Protein AF-D1YHL4-F1 (afdb_monomer_lite)

Sequence (116 aa):
MYPRKLGKKDALRHYKNWRKSNKENTYELMLNKLNTYLKYLRIKHIPLEYTLHGSTWFNGRYDDELDMAPAKPRFNQQVKPVRRATNWDKVQQQQSQTTPQMTQEERNAIFREYGR

Organism: NCBI:txid679196

pLDDT: mean 82.44, std 12.78, range [34.41, 95.75]

Radius of gyration: 35.91 Å; chains: 1; bounding box: 63×40×94 Å

Foldseek 3Di:
DDDPPPCVVLLVVLLVVQVVPDVPSDPVVLVVLVVVVVLLCVQAVPDPVPDDDSNRCSNPVSPDDGDNHHHDPPPPPPPPPPPDPPPVVVVVVVVVVPDDPQDPVNVVVCCVVPVD

Structure (mmCIF, N/CA/C/O backbone):
data_AF-D1YHL4-F1
#
_entry.id   AF-D1YHL4-F1
#
loop_
_atom_site.group_PDB
_atom_site.id
_atom_site.type_symbol
_atom_site.label_atom_id
_atom_site.label_alt_id
_atom_site.label_comp_id
_atom_site.label_asym_id
_atom_site.label_entity_id
_atom_site.label_seq_id
_atom_site.pdbx_PDB_ins_code
_atom_site.Cartn_x
_atom_site.Cartn_y
_atom_site.Cartn_z
_atom_site.occupancy
_atom_site.B_iso_or_equiv
_atom_site.auth_seq_id
_atom_site.auth_comp_id
_atom_site.auth_asym_id
_atom_site.auth_atom_id
_atom_site.pdbx_PDB_model_num
ATOM 1 N N . MET A 1 1 ? 4.749 -19.790 10.685 1.00 44.19 1 MET A N 1
ATOM 2 C CA . MET A 1 1 ? 5.558 -18.551 10.636 1.00 44.19 1 MET A CA 1
ATOM 3 C C . MET A 1 1 ? 5.719 -18.124 9.182 1.00 44.19 1 MET A C 1
ATOM 5 O O . MET A 1 1 ? 6.353 -18.838 8.419 1.00 44.19 1 MET A O 1
ATOM 9 N N . TYR A 1 2 ? 5.075 -17.028 8.777 1.00 34.41 2 TYR A N 1
ATOM 10 C CA . TYR A 1 2 ? 5.110 -16.499 7.406 1.00 34.41 2 TYR A CA 1
ATOM 11 C C . TYR A 1 2 ? 6.236 -15.471 7.243 1.00 34.41 2 TYR A C 1
ATOM 13 O O . TYR A 1 2 ? 6.508 -14.707 8.164 1.00 34.41 2 TYR A O 1
ATOM 21 N N . PRO A 1 3 ? 6.845 -15.414 6.050 1.00 51.12 3 PRO A N 1
ATOM 22 C CA . PRO A 1 3 ? 6.432 -14.360 5.116 1.00 51.12 3 PRO A CA 1
ATOM 23 C C . PRO A 1 3 ? 5.730 -14.937 3.877 1.00 51.12 3 PRO A C 1
ATOM 25 O O . PRO A 1 3 ? 6.260 -15.840 3.226 1.00 51.12 3 PRO A O 1
ATOM 28 N N . ARG A 1 4 ? 4.545 -14.419 3.508 1.00 60.03 4 ARG A N 1
ATOM 29 C CA . ARG A 1 4 ? 3.867 -14.778 2.246 1.00 60.03 4 ARG A CA 1
ATOM 30 C C . ARG A 1 4 ? 4.685 -14.196 1.094 1.00 60.03 4 ARG A C 1
ATOM 32 O O . ARG A 1 4 ? 4.506 -13.039 0.736 1.00 60.03 4 ARG A O 1
ATOM 39 N N . LYS A 1 5 ? 5.580 -14.984 0.491 1.00 65.44 5 LYS A N 1
ATOM 40 C CA . LYS A 1 5 ? 6.355 -14.601 -0.712 1.00 65.44 5 LYS A CA 1
ATOM 41 C C . LYS A 1 5 ? 5.480 -14.524 -1.981 1.00 65.44 5 LYS A C 1
ATOM 43 O O . LYS A 1 5 ? 5.964 -14.794 -3.081 1.00 65.44 5 LYS A O 1
ATOM 48 N N . LEU A 1 6 ? 4.192 -14.211 -1.838 1.00 73.12 6 LEU A N 1
ATOM 49 C CA . LEU A 1 6 ? 3.248 -14.162 -2.946 1.00 73.12 6 LEU A CA 1
ATOM 50 C C . LEU A 1 6 ? 3.633 -13.032 -3.906 1.00 73.12 6 LEU A C 1
ATOM 52 O O . LEU A 1 6 ? 3.925 -11.913 -3.489 1.00 73.12 6 LEU A O 1
ATOM 56 N N . GLY A 1 7 ? 3.657 -13.343 -5.201 1.00 80.44 7 GLY A N 1
ATOM 57 C CA . GLY A 1 7 ? 3.786 -12.342 -6.257 1.00 80.44 7 GLY A CA 1
ATOM 58 C C . GLY A 1 7 ? 5.164 -11.690 -6.413 1.00 80.44 7 GLY A C 1
ATOM 59 O O . GLY A 1 7 ? 5.283 -10.760 -7.199 1.00 80.44 7 GLY A O 1
ATOM 60 N N . LYS A 1 8 ? 6.234 -12.148 -5.736 1.00 86.69 8 LYS A N 1
ATOM 61 C CA . LYS A 1 8 ? 7.583 -11.549 -5.896 1.00 86.69 8 LYS A CA 1
ATOM 62 C C . LYS A 1 8 ? 8.100 -11.635 -7.340 1.00 86.69 8 LYS A C 1
ATOM 64 O O . LYS A 1 8 ? 8.686 -10.678 -7.844 1.00 86.69 8 LYS A O 1
ATOM 69 N N . LYS A 1 9 ? 7.902 -12.785 -7.999 1.00 91.56 9 LYS A N 1
ATOM 70 C CA . LYS A 1 9 ? 8.312 -12.990 -9.401 1.00 91.56 9 LYS A CA 1
ATOM 71 C C . LYS A 1 9 ? 7.527 -12.071 -10.340 1.00 91.56 9 LYS A C 1
ATOM 73 O O . LYS A 1 9 ? 8.126 -11.426 -11.195 1.00 91.56 9 LYS A O 1
ATOM 78 N N . ASP A 1 10 ? 6.216 -11.970 -10.131 1.00 92.50 10 ASP A N 1
ATOM 79 C CA . ASP A 1 10 ? 5.341 -11.109 -10.929 1.00 92.50 10 ASP A CA 1
ATOM 80 C C . ASP A 1 10 ? 5.654 -9.629 -10.709 1.00 92.50 10 ASP A C 1
ATOM 82 O O . ASP A 1 10 ? 5.825 -8.902 -11.680 1.00 92.50 10 ASP A O 1
ATOM 86 N N . ALA A 1 11 ? 5.842 -9.194 -9.461 1.00 92.69 11 ALA A N 1
ATOM 87 C CA . ALA A 1 11 ? 6.256 -7.834 -9.115 1.00 92.69 11 ALA A CA 1
ATOM 88 C C . ALA A 1 11 ? 7.523 -7.412 -9.872 1.00 92.69 11 ALA A C 1
ATOM 90 O O . ALA A 1 11 ? 7.560 -6.354 -10.498 1.00 92.69 11 ALA A O 1
ATOM 91 N N . LEU A 1 12 ? 8.545 -8.277 -9.879 1.00 93.94 12 LEU A N 1
ATOM 92 C CA . LEU A 1 12 ? 9.778 -8.016 -10.615 1.00 93.94 12 LEU A CA 1
ATOM 93 C C . LEU A 1 12 ? 9.539 -7.946 -12.130 1.00 93.94 12 LEU A C 1
ATOM 95 O O . LEU A 1 12 ? 10.133 -7.099 -12.798 1.00 93.94 12 LEU A O 1
ATOM 99 N N . ARG A 1 13 ? 8.685 -8.818 -12.682 1.00 95.38 13 ARG A N 1
ATOM 100 C CA . ARG A 1 13 ? 8.307 -8.782 -14.104 1.00 95.38 13 ARG A CA 1
ATOM 101 C C . ARG A 1 13 ? 7.616 -7.461 -14.451 1.00 95.38 13 ARG A C 1
ATOM 103 O O . ARG A 1 13 ? 8.020 -6.822 -15.419 1.00 95.38 13 ARG A O 1
ATOM 110 N N . HIS A 1 14 ? 6.643 -7.026 -13.651 1.00 95.56 14 HIS A N 1
ATOM 111 C CA . HIS A 1 14 ? 5.938 -5.758 -13.851 1.00 95.56 14 HIS A CA 1
ATOM 112 C C . HIS A 1 14 ? 6.892 -4.559 -13.779 1.00 95.56 14 HIS A C 1
ATOM 114 O O . HIS A 1 14 ? 6.898 -3.745 -14.699 1.00 95.56 14 HIS A O 1
ATOM 120 N N . TYR A 1 15 ? 7.782 -4.503 -12.782 1.00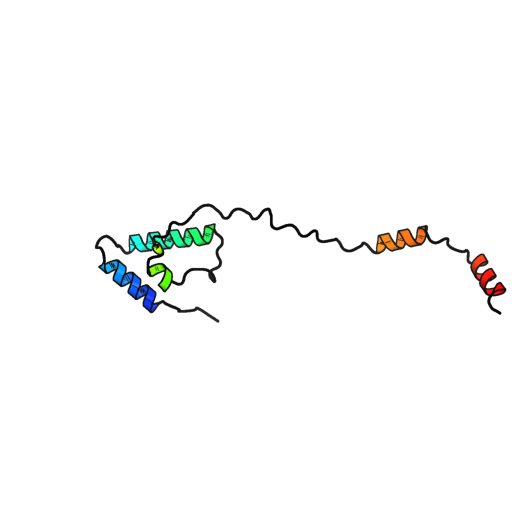 95.12 15 TYR A N 1
ATOM 121 C CA . TYR A 1 15 ? 8.802 -3.451 -12.695 1.00 95.12 15 TYR A CA 1
ATOM 122 C C . TYR A 1 15 ? 9.727 -3.421 -13.922 1.00 95.12 15 TYR A C 1
ATOM 124 O O . TYR A 1 15 ? 9.997 -2.356 -14.475 1.00 95.12 15 TYR A O 1
ATOM 132 N N . LYS A 1 16 ? 10.198 -4.586 -14.388 1.00 95.50 16 LYS A N 1
ATOM 133 C CA . LYS A 1 16 ? 11.032 -4.670 -15.598 1.00 95.50 16 LYS A CA 1
ATOM 134 C C . LYS A 1 16 ? 10.285 -4.194 -16.842 1.00 95.50 16 LYS A C 1
ATOM 136 O O . LYS A 1 16 ? 10.887 -3.525 -17.674 1.00 95.50 16 LYS A O 1
ATOM 141 N N . ASN A 1 17 ? 9.004 -4.526 -16.974 1.00 95.75 17 ASN A N 1
ATOM 142 C CA . ASN A 1 17 ? 8.182 -4.070 -18.094 1.00 95.75 17 ASN A CA 1
ATOM 143 C C . ASN A 1 17 ? 7.958 -2.554 -18.034 1.00 95.75 17 ASN A C 1
ATOM 145 O O . ASN A 1 17 ? 8.132 -1.880 -19.043 1.00 95.75 17 ASN A O 1
ATOM 149 N N . TRP A 1 18 ? 7.683 -2.014 -16.846 1.00 95.31 18 TRP A N 1
ATOM 150 C CA . TRP A 1 18 ? 7.584 -0.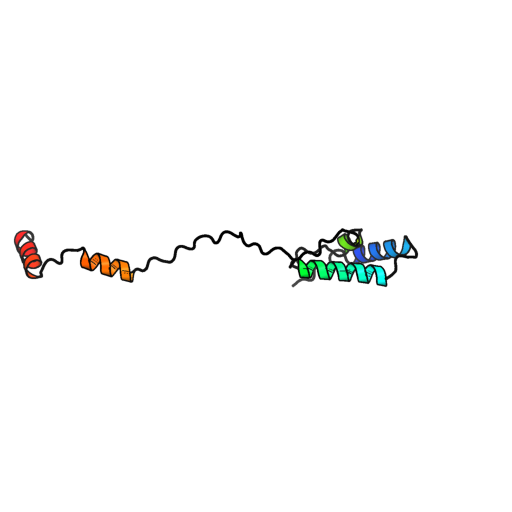574 -16.614 1.00 95.31 18 TRP A CA 1
ATOM 151 C C . TRP A 1 18 ? 8.894 0.156 -16.951 1.00 95.31 18 TRP A C 1
ATOM 153 O O . TRP A 1 18 ? 8.884 1.151 -17.665 1.00 95.31 18 TRP A O 1
ATOM 163 N N . ARG A 1 19 ? 10.054 -0.382 -16.553 1.00 94.69 19 ARG A N 1
ATOM 164 C CA . ARG A 1 19 ? 11.367 0.174 -16.937 1.00 94.69 19 ARG A CA 1
ATOM 165 C C . ARG A 1 19 ? 11.608 0.196 -18.447 1.00 94.69 19 ARG A C 1
ATOM 167 O O . ARG A 1 19 ? 12.375 1.025 -18.920 1.00 94.69 19 ARG A O 1
ATOM 174 N N . LYS A 1 20 ? 11.011 -0.740 -19.188 1.00 95.00 20 LYS A N 1
ATOM 175 C CA . LYS A 1 20 ? 11.169 -0.860 -20.644 1.00 95.00 20 LYS A CA 1
ATOM 176 C C . LYS A 1 20 ? 10.193 0.010 -21.432 1.00 95.00 20 LYS A C 1
ATOM 178 O O . LYS A 1 20 ? 10.458 0.256 -22.601 1.00 95.00 20 LYS A O 1
ATOM 183 N N . SER A 1 21 ? 9.077 0.436 -20.838 1.00 92.94 21 SER A N 1
ATOM 184 C CA . SER A 1 21 ? 8.033 1.157 -21.572 1.00 92.94 21 SER A CA 1
ATOM 185 C C . SER A 1 21 ? 8.406 2.606 -21.892 1.00 92.94 21 SER A C 1
ATOM 187 O O . SER A 1 21 ? 8.046 3.091 -22.958 1.00 92.94 21 SER A O 1
ATOM 189 N N . ASN A 1 22 ? 9.147 3.287 -21.013 1.00 92.81 22 ASN A N 1
ATOM 190 C CA . ASN A 1 22 ? 9.622 4.656 -21.229 1.00 92.81 22 ASN A CA 1
ATOM 191 C C . ASN A 1 22 ? 11.037 4.828 -20.644 1.00 92.81 22 ASN A C 1
ATOM 193 O O . ASN A 1 22 ? 11.363 4.259 -19.601 1.00 92.81 22 ASN A O 1
ATOM 197 N N . LYS A 1 23 ? 11.878 5.635 -21.301 1.00 90.88 23 LYS A N 1
ATOM 198 C CA . LYS A 1 23 ? 13.227 6.000 -20.835 1.00 90.88 23 LYS A CA 1
ATOM 199 C C . LYS A 1 23 ? 13.201 6.819 -19.540 1.00 90.88 23 LYS A C 1
ATOM 201 O O . LYS A 1 23 ? 14.134 6.714 -18.750 1.00 90.88 23 LYS A O 1
ATOM 206 N N . GLU A 1 24 ? 12.131 7.574 -19.304 1.00 92.19 24 GLU A N 1
ATOM 207 C CA . GLU A 1 24 ? 11.943 8.402 -18.102 1.00 92.19 24 GLU A CA 1
ATOM 208 C C . GLU A 1 24 ? 11.640 7.589 -16.836 1.00 92.19 24 GLU A C 1
ATOM 210 O O . GLU A 1 24 ? 11.771 8.094 -15.721 1.00 92.19 24 GLU A O 1
ATOM 215 N N . ASN A 1 25 ? 11.246 6.320 -16.987 1.00 92.12 25 ASN A N 1
ATOM 216 C CA . ASN A 1 25 ? 10.837 5.460 -15.882 1.00 92.12 25 ASN A CA 1
ATOM 217 C C . ASN A 1 25 ? 12.037 5.035 -15.037 1.00 92.12 25 ASN A C 1
ATOM 219 O O . ASN A 1 25 ? 12.435 3.883 -15.085 1.00 92.12 25 ASN A O 1
ATOM 223 N N . THR A 1 26 ? 12.667 5.926 -14.282 1.00 95.75 26 THR A N 1
ATOM 224 C CA . THR A 1 26 ? 13.910 5.652 -13.542 1.00 95.75 26 THR A CA 1
ATOM 225 C C . THR A 1 26 ? 13.667 4.874 -12.249 1.00 95.75 26 THR A C 1
ATOM 227 O O . THR A 1 26 ? 12.592 4.925 -11.655 1.00 95.75 26 THR A O 1
ATOM 230 N N . TYR A 1 27 ? 14.686 4.146 -11.780 1.00 93.69 27 TYR A N 1
ATOM 231 C CA . TYR A 1 27 ? 14.650 3.491 -10.469 1.00 93.69 27 TYR A CA 1
ATOM 232 C C . TYR A 1 27 ? 14.267 4.473 -9.349 1.00 93.69 27 TYR A C 1
ATOM 234 O O . TYR A 1 27 ? 13.404 4.168 -8.532 1.00 93.69 27 TYR A O 1
ATOM 242 N N . GLU A 1 28 ? 14.852 5.672 -9.365 1.00 95.50 28 GLU A N 1
ATOM 243 C CA . GLU A 1 28 ? 14.580 6.742 -8.401 1.00 95.50 28 GLU A CA 1
ATOM 244 C C . GLU A 1 28 ? 13.109 7.166 -8.385 1.00 95.50 28 GLU A C 1
ATOM 246 O O . GLU A 1 28 ? 12.530 7.340 -7.314 1.00 95.50 28 GLU A O 1
ATOM 251 N N . LEU A 1 29 ? 12.475 7.254 -9.559 1.00 95.06 29 LEU A N 1
ATOM 252 C CA . LEU A 1 29 ? 11.058 7.594 -9.675 1.00 95.06 29 LEU A CA 1
ATOM 253 C C . LEU A 1 29 ? 10.185 6.532 -8.996 1.00 95.06 29 LEU A C 1
ATOM 255 O O . LEU A 1 29 ? 9.295 6.858 -8.212 1.00 95.06 29 LEU A O 1
ATOM 259 N N . MET A 1 30 ? 10.468 5.253 -9.249 1.00 94.06 30 MET A N 1
ATOM 260 C CA . MET A 1 30 ? 9.737 4.153 -8.619 1.00 94.06 30 MET A CA 1
ATOM 261 C C . MET A 1 30 ? 9.986 4.087 -7.108 1.00 94.06 30 MET A C 1
ATOM 263 O O . MET A 1 30 ? 9.060 3.834 -6.337 1.00 94.06 30 MET A O 1
ATOM 267 N N . LEU A 1 31 ? 11.219 4.350 -6.671 1.00 94.56 31 LEU A N 1
ATOM 268 C CA . LEU A 1 31 ? 11.566 4.422 -5.254 1.00 94.56 31 LEU A CA 1
ATOM 269 C C . LEU A 1 31 ? 10.802 5.554 -4.552 1.00 94.56 31 LEU A C 1
ATOM 271 O O . LEU A 1 31 ? 10.282 5.353 -3.455 1.00 94.56 31 LEU A O 1
ATOM 275 N N . ASN A 1 32 ? 10.671 6.717 -5.194 1.00 95.75 32 ASN A N 1
ATOM 276 C CA . ASN A 1 32 ? 9.881 7.831 -4.674 1.00 95.75 32 ASN A CA 1
ATOM 277 C C . ASN A 1 32 ? 8.391 7.456 -4.544 1.00 95.75 32 ASN A C 1
ATOM 279 O O . ASN A 1 32 ? 7.800 7.630 -3.473 1.00 95.75 32 ASN A O 1
ATOM 283 N N . LYS A 1 33 ? 7.805 6.835 -5.578 1.00 94.81 33 LYS A N 1
ATOM 284 C CA . LYS A 1 33 ? 6.422 6.321 -5.530 1.00 94.81 33 LYS A CA 1
ATOM 285 C C . LYS A 1 33 ? 6.226 5.318 -4.389 1.00 94.81 33 LYS A C 1
ATOM 287 O O . LYS A 1 33 ? 5.250 5.408 -3.644 1.00 94.81 33 LYS A O 1
ATOM 292 N N . LEU A 1 34 ? 7.183 4.410 -4.188 1.00 94.81 34 LEU A N 1
ATOM 293 C CA . LEU A 1 34 ? 7.141 3.437 -3.096 1.00 94.81 34 LEU A CA 1
ATOM 294 C C . LEU A 1 34 ? 7.211 4.116 -1.722 1.00 94.81 34 LEU A C 1
ATOM 296 O O . LEU A 1 34 ? 6.415 3.800 -0.841 1.00 94.81 34 LEU A O 1
ATOM 300 N N . ASN A 1 35 ? 8.118 5.076 -1.541 1.00 95.06 35 ASN A N 1
ATOM 301 C CA . ASN A 1 35 ? 8.241 5.832 -0.292 1.00 95.06 35 ASN A CA 1
ATOM 302 C C . ASN A 1 35 ? 6.965 6.619 0.025 1.00 95.06 35 ASN A C 1
ATOM 304 O O . ASN A 1 35 ? 6.516 6.648 1.173 1.00 95.06 35 ASN A O 1
ATOM 308 N N . THR A 1 36 ? 6.348 7.210 -0.997 1.00 94.38 36 THR A N 1
ATOM 30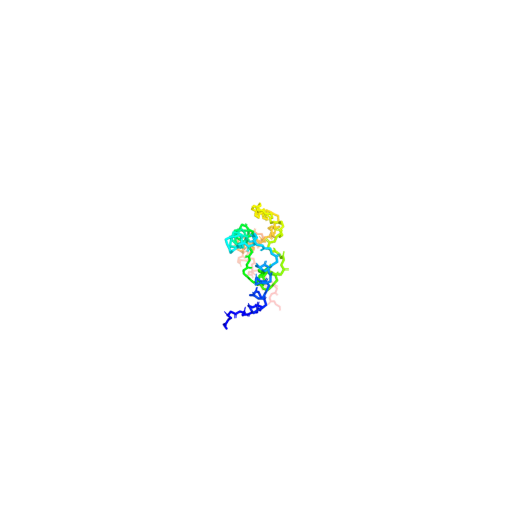9 C CA . THR A 1 36 ? 5.067 7.914 -0.888 1.00 94.38 36 THR A CA 1
ATOM 310 C C . THR A 1 36 ? 3.956 6.965 -0.436 1.00 94.38 36 THR A C 1
ATOM 312 O O . THR A 1 36 ? 3.237 7.263 0.520 1.00 94.38 36 THR A O 1
ATOM 315 N N . TYR A 1 37 ? 3.874 5.773 -1.028 1.00 94.44 37 TYR A N 1
ATOM 316 C CA . TYR A 1 37 ? 2.926 4.739 -0.613 1.00 94.44 37 TYR A CA 1
ATOM 317 C C . TYR A 1 37 ? 3.160 4.257 0.831 1.00 94.44 37 TYR A C 1
ATOM 319 O O . TYR A 1 37 ? 2.217 4.168 1.618 1.00 94.44 37 TYR A O 1
ATOM 327 N N . LEU A 1 38 ? 4.413 4.023 1.235 1.00 92.19 38 LEU A N 1
ATOM 328 C CA . LEU A 1 38 ? 4.747 3.651 2.617 1.00 92.19 38 LEU A CA 1
ATOM 329 C C . LEU A 1 38 ? 4.358 4.749 3.619 1.00 92.19 38 LEU A C 1
ATOM 331 O O . LEU A 1 38 ? 3.854 4.456 4.708 1.00 92.19 38 LEU A O 1
ATOM 335 N N . LYS A 1 39 ? 4.540 6.022 3.247 1.00 93.69 39 LYS A N 1
ATOM 336 C CA . LYS A 1 39 ? 4.108 7.168 4.054 1.00 93.69 39 LYS A CA 1
ATOM 337 C C . LYS A 1 39 ? 2.587 7.187 4.222 1.00 93.69 39 LYS A C 1
ATOM 339 O O . LYS A 1 39 ? 2.118 7.374 5.344 1.00 93.69 39 LYS A O 1
ATOM 344 N N . TYR A 1 40 ? 1.836 6.939 3.150 1.00 93.31 40 TYR A N 1
ATOM 345 C CA . TYR A 1 40 ? 0.376 6.824 3.188 1.00 93.31 40 TYR A CA 1
ATOM 346 C C . TYR A 1 40 ? -0.093 5.719 4.148 1.00 93.31 40 TYR A C 1
ATOM 348 O O . TYR A 1 40 ? -0.926 5.976 5.019 1.00 93.31 40 TYR A O 1
ATOM 356 N N . LEU A 1 41 ? 0.497 4.518 4.063 1.00 91.62 41 LEU A N 1
ATOM 357 C CA . LEU A 1 41 ? 0.162 3.403 4.960 1.00 91.62 41 LEU A CA 1
ATOM 358 C C . LEU A 1 41 ? 0.359 3.775 6.434 1.00 91.62 41 LEU A C 1
ATOM 360 O O . LEU A 1 41 ? -0.474 3.440 7.279 1.00 91.62 41 LEU A O 1
ATOM 364 N N . ARG A 1 42 ? 1.434 4.518 6.730 1.00 91.00 42 ARG A N 1
ATOM 365 C CA . ARG A 1 42 ? 1.728 5.012 8.079 1.00 91.00 42 ARG A CA 1
ATOM 366 C C . ARG A 1 42 ? 0.697 6.037 8.558 1.00 91.00 42 ARG A C 1
ATOM 368 O O . ARG A 1 42 ? 0.256 5.943 9.696 1.00 91.00 42 ARG A O 1
ATOM 375 N N . ILE A 1 43 ? 0.303 6.986 7.705 1.00 91.50 43 ILE A N 1
ATOM 376 C CA . ILE A 1 43 ? -0.675 8.043 8.029 1.00 91.50 4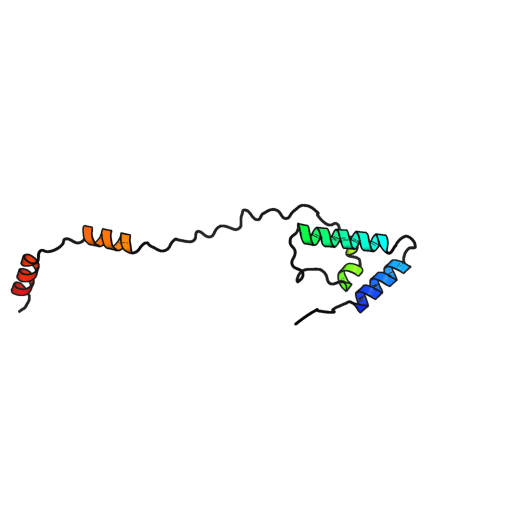3 ILE A CA 1
ATOM 377 C C . ILE A 1 43 ? -2.073 7.461 8.281 1.00 91.50 43 ILE A C 1
ATOM 379 O O . ILE A 1 43 ? -2.791 7.911 9.174 1.00 91.50 43 ILE A O 1
ATOM 383 N N . LYS A 1 44 ? -2.471 6.458 7.494 1.00 89.81 44 LYS A N 1
ATOM 384 C CA . LYS A 1 44 ? -3.785 5.812 7.611 1.00 89.81 44 LYS A CA 1
ATOM 385 C C . LYS A 1 44 ? -3.822 4.675 8.640 1.00 89.81 44 LYS A C 1
ATOM 387 O O . LYS A 1 44 ? -4.888 4.103 8.844 1.00 89.81 44 LYS A O 1
ATOM 392 N N . HIS A 1 45 ? -2.694 4.355 9.281 1.00 89.44 45 HIS A N 1
ATOM 393 C CA . HIS A 1 45 ? -2.553 3.236 10.221 1.00 89.44 45 HIS A CA 1
ATOM 394 C C . HIS A 1 45 ? -3.048 1.894 9.648 1.00 89.44 45 HIS A C 1
ATOM 396 O O . HIS A 1 45 ? -3.725 1.121 10.326 1.00 89.44 45 HIS A O 1
ATOM 402 N N . ILE A 1 46 ? -2.727 1.619 8.381 1.00 87.44 46 ILE A N 1
ATOM 403 C CA . ILE A 1 46 ? -3.160 0.392 7.701 1.00 87.44 46 ILE A CA 1
ATOM 404 C C . ILE A 1 46 ? -2.247 -0.771 8.131 1.00 87.44 46 ILE A C 1
ATOM 406 O O . ILE A 1 46 ? -1.028 -0.670 7.965 1.00 87.44 46 ILE A O 1
ATOM 410 N N . PRO A 1 47 ? -2.791 -1.888 8.655 1.00 86.25 47 PRO A N 1
ATOM 411 C CA . PRO A 1 47 ? -1.985 -3.052 9.008 1.00 86.25 47 PRO A CA 1
ATOM 412 C C . PRO A 1 47 ? -1.371 -3.695 7.764 1.00 86.25 47 PRO A C 1
ATOM 414 O O . PRO A 1 47 ? -2.004 -3.747 6.710 1.00 86.25 47 PRO A O 1
ATOM 417 N N . LEU A 1 48 ? -0.179 -4.281 7.911 1.00 82.44 48 LEU A N 1
ATOM 418 C CA . LEU A 1 48 ? 0.533 -4.970 6.824 1.00 82.44 48 LEU A CA 1
ATOM 419 C C . LEU A 1 48 ? -0.311 -6.059 6.137 1.00 82.44 48 LEU A C 1
ATOM 421 O O . LEU A 1 48 ? -0.159 -6.290 4.941 1.00 82.44 48 LEU A O 1
ATOM 425 N N . GLU A 1 49 ? -1.231 -6.692 6.864 1.00 84.00 49 GLU A N 1
ATOM 426 C CA . GLU A 1 49 ? -2.136 -7.730 6.348 1.00 84.00 49 GLU A CA 1
ATOM 427 C C . GLU A 1 49 ? -3.082 -7.232 5.249 1.00 84.00 49 GLU A C 1
ATOM 429 O O . GLU A 1 49 ? -3.459 -8.008 4.373 1.00 84.00 49 GLU A O 1
ATOM 434 N N . TYR A 1 50 ? -3.424 -5.942 5.276 1.00 83.75 50 TYR A N 1
ATOM 435 C CA . TYR A 1 50 ? -4.318 -5.293 4.312 1.00 83.75 50 TYR A CA 1
ATOM 436 C C . TYR A 1 50 ? -3.556 -4.477 3.264 1.00 83.75 50 TYR A C 1
ATOM 438 O O . TYR A 1 50 ? -4.161 -3.753 2.473 1.00 83.75 50 TYR A O 1
ATOM 446 N N . THR A 1 51 ? -2.224 -4.565 3.252 1.00 88.31 51 THR A N 1
ATOM 447 C CA . THR A 1 51 ? -1.416 -3.885 2.239 1.00 88.31 51 THR A CA 1
ATOM 448 C C . THR A 1 51 ? -1.475 -4.628 0.912 1.00 88.31 51 THR A C 1
ATOM 450 O O . THR A 1 51 ? -1.532 -5.859 0.859 1.00 88.31 51 THR A O 1
ATOM 453 N N . LEU A 1 52 ? -1.445 -3.870 -0.184 1.00 88.56 52 LEU A N 1
ATOM 454 C CA . LEU A 1 52 ? -1.372 -4.444 -1.522 1.00 88.56 52 LEU A CA 1
ATOM 455 C C . LEU A 1 52 ? -0.143 -5.348 -1.647 1.00 88.56 52 LEU A C 1
ATOM 457 O O . LEU A 1 52 ? 0.968 -4.983 -1.257 1.00 88.56 52 LEU A O 1
ATOM 461 N N . HIS A 1 53 ? -0.331 -6.514 -2.260 1.00 89.81 53 HIS A N 1
ATOM 462 C CA . HIS A 1 53 ? 0.790 -7.349 -2.664 1.00 89.81 53 HIS A CA 1
ATOM 463 C C . HIS A 1 53 ? 1.656 -6.610 -3.685 1.00 89.81 53 HIS A C 1
ATOM 465 O O . HIS A 1 53 ? 1.146 -5.872 -4.529 1.00 89.81 53 HIS A O 1
ATOM 471 N N . GLY A 1 54 ? 2.968 -6.861 -3.652 1.00 89.25 54 GLY A N 1
ATOM 472 C CA . GLY A 1 54 ? 3.902 -6.220 -4.577 1.00 89.25 54 GLY A CA 1
ATOM 473 C C . GLY A 1 54 ? 3.518 -6.437 -6.044 1.00 89.25 54 GLY A C 1
ATOM 474 O O . GLY A 1 54 ? 3.603 -5.508 -6.834 1.00 89.25 54 GLY A O 1
ATOM 475 N N . SER A 1 55 ? 3.020 -7.624 -6.409 1.00 91.19 55 SER A N 1
ATOM 476 C CA . SER A 1 55 ? 2.542 -7.903 -7.770 1.00 91.19 55 SER A CA 1
ATOM 477 C C . SER A 1 55 ? 1.408 -6.973 -8.191 1.00 91.19 55 SER A C 1
ATOM 479 O O . SER A 1 55 ? 1.446 -6.444 -9.294 1.00 91.19 55 SER A O 1
ATOM 481 N N . THR A 1 56 ? 0.437 -6.732 -7.309 1.00 92.38 56 THR A N 1
ATOM 482 C CA . THR A 1 56 ? -0.688 -5.824 -7.560 1.00 92.38 56 THR A CA 1
ATOM 483 C C . THR A 1 56 ? -0.223 -4.375 -7.622 1.00 92.38 56 THR A C 1
ATOM 485 O O . THR A 1 56 ? -0.642 -3.637 -8.507 1.00 92.38 56 THR A O 1
ATOM 488 N N . TRP A 1 57 ? 0.667 -3.968 -6.713 1.00 94.06 57 TRP A N 1
ATOM 489 C CA . TRP A 1 57 ? 1.153 -2.591 -6.657 1.00 94.06 57 TRP A CA 1
ATOM 490 C C . TRP A 1 57 ? 1.995 -2.217 -7.887 1.00 94.06 57 TRP A C 1
ATOM 492 O O . TRP A 1 57 ? 1.736 -1.204 -8.534 1.00 94.06 57 TRP A O 1
ATOM 502 N N . PHE A 1 58 ? 2.938 -3.081 -8.283 1.00 94.12 58 PHE A N 1
ATOM 503 C CA . PHE A 1 58 ? 3.757 -2.874 -9.482 1.00 94.12 58 PHE A CA 1
ATOM 504 C C . PHE A 1 58 ? 2.975 -3.028 -10.795 1.00 94.12 58 PHE A C 1
ATOM 506 O O . PHE A 1 58 ? 3.452 -2.572 -11.831 1.00 94.12 58 PHE A O 1
ATOM 513 N N . ASN A 1 59 ? 1.778 -3.620 -10.776 1.00 93.38 59 ASN A N 1
ATOM 514 C CA . ASN A 1 59 ? 0.898 -3.734 -11.942 1.00 93.38 59 ASN A CA 1
ATOM 515 C C . ASN A 1 59 ? 0.019 -2.482 -12.163 1.00 93.38 59 ASN A C 1
ATOM 517 O O . ASN A 1 59 ? -1.136 -2.598 -12.558 1.00 93.38 59 ASN A O 1
ATOM 521 N N . GLY A 1 60 ? 0.548 -1.289 -11.878 1.00 90.31 60 GLY A N 1
ATOM 522 C CA . GLY A 1 60 ? -0.095 -0.013 -12.216 1.00 90.31 60 GLY A CA 1
ATOM 523 C C . GLY A 1 60 ? -0.680 0.782 -11.048 1.00 90.31 60 GLY A C 1
ATOM 524 O O . GLY A 1 60 ? -0.962 1.958 -11.229 1.00 90.31 60 GLY A O 1
ATOM 525 N N . ARG A 1 61 ? -0.792 0.218 -9.835 1.00 91.81 61 ARG A N 1
ATOM 526 C CA . ARG A 1 61 ? -1.340 0.958 -8.672 1.00 91.81 61 ARG A CA 1
ATOM 527 C C . ARG A 1 61 ? -0.362 1.945 -8.025 1.00 91.81 61 ARG A C 1
ATOM 529 O O . ARG A 1 61 ? -0.703 2.622 -7.063 1.00 91.81 61 ARG A O 1
ATOM 536 N N . TYR A 1 62 ? 0.867 2.025 -8.527 1.00 91.06 62 TYR A N 1
ATOM 537 C CA . TYR A 1 62 ? 1.859 3.010 -8.089 1.00 91.06 62 TYR A CA 1
ATOM 538 C C . TYR A 1 62 ? 1.504 4.455 -8.492 1.00 91.06 62 TYR A C 1
ATOM 540 O O . TYR A 1 62 ? 2.175 5.375 -8.029 1.00 91.06 62 TYR A O 1
ATOM 548 N N . ASP A 1 63 ? 0.517 4.649 -9.376 1.00 90.38 63 ASP A N 1
ATOM 549 C CA . ASP A 1 63 ? 0.010 5.960 -9.817 1.00 90.38 63 ASP A CA 1
ATOM 550 C C . ASP A 1 63 ? -1.347 6.332 -9.211 1.00 90.38 63 ASP A C 1
ATOM 552 O O . ASP A 1 63 ? -1.923 7.356 -9.564 1.00 90.38 63 ASP A O 1
ATOM 556 N N . ASP A 1 64 ? -1.861 5.521 -8.287 1.00 92.44 64 ASP A N 1
ATOM 557 C CA . ASP A 1 64 ? -3.112 5.833 -7.612 1.00 92.44 64 ASP A CA 1
ATOM 558 C C . ASP A 1 64 ? -3.003 7.143 -6.823 1.00 92.44 64 ASP A C 1
ATOM 560 O O . ASP A 1 64 ? -2.015 7.399 -6.127 1.00 92.44 64 ASP A O 1
ATOM 564 N N . GLU A 1 65 ? -4.063 7.946 -6.868 1.00 90.62 65 GLU A N 1
ATOM 565 C CA . GLU A 1 65 ? -4.173 9.145 -6.047 1.00 90.62 65 GLU A CA 1
ATOM 566 C C . GLU A 1 65 ? -4.324 8.755 -4.568 1.00 90.62 65 GLU A C 1
ATOM 568 O O . GLU A 1 65 ? -5.325 8.174 -4.139 1.00 90.62 65 GLU A O 1
ATOM 573 N N . LEU A 1 66 ? -3.297 9.056 -3.771 1.00 89.56 66 LEU A N 1
ATOM 574 C CA . LEU A 1 66 ? -3.258 8.738 -2.347 1.00 89.56 66 LEU A CA 1
ATOM 575 C C . LEU A 1 66 ? -3.650 9.959 -1.513 1.00 89.56 66 LEU A C 1
ATOM 577 O O . LEU A 1 66 ? -2.916 10.944 -1.446 1.00 89.56 66 LEU A O 1
ATOM 581 N N . ASP A 1 67 ? -4.770 9.859 -0.798 1.00 88.75 67 ASP A N 1
ATOM 582 C CA . ASP A 1 67 ? -5.163 10.863 0.191 1.00 88.75 67 ASP A CA 1
ATOM 583 C C . ASP A 1 67 ? -4.219 10.831 1.407 1.00 88.75 67 ASP A C 1
ATOM 585 O O . ASP A 1 67 ? -4.276 9.926 2.246 1.00 88.75 67 ASP A O 1
ATOM 589 N N . MET A 1 68 ? -3.364 11.849 1.512 1.00 88.62 68 MET A N 1
ATOM 590 C CA . MET A 1 68 ? -2.399 12.025 2.603 1.00 88.62 68 MET A CA 1
ATOM 591 C C . MET A 1 68 ? -3.003 12.657 3.862 1.00 88.62 68 MET A C 1
ATOM 593 O O . MET A 1 68 ? -2.269 12.914 4.820 1.00 88.62 68 MET A O 1
ATOM 597 N N . ALA A 1 69 ? -4.315 12.908 3.901 1.00 88.38 69 ALA A N 1
ATOM 598 C CA . ALA A 1 69 ? -4.956 13.389 5.113 1.00 88.38 69 ALA A CA 1
ATOM 599 C C . ALA A 1 69 ? -4.858 12.331 6.231 1.00 88.38 69 ALA A C 1
ATOM 601 O O . ALA A 1 69 ? -5.089 11.138 5.980 1.00 88.38 69 ALA A O 1
ATOM 602 N N . PRO A 1 70 ? -4.558 12.735 7.479 1.00 83.19 70 PRO A N 1
ATOM 603 C CA . PRO A 1 70 ? -4.550 11.817 8.610 1.00 83.19 70 PRO A CA 1
ATOM 604 C C . PRO A 1 70 ? -5.905 11.130 8.765 1.00 83.19 70 PRO A C 1
ATOM 606 O O . PRO A 1 70 ? -6.956 11.702 8.461 1.00 83.19 70 PRO A O 1
ATOM 609 N N . ALA A 1 71 ? -5.884 9.876 9.225 1.00 77.69 71 ALA A N 1
ATOM 610 C CA . ALA A 1 71 ? -7.115 9.172 9.544 1.00 77.69 71 ALA A CA 1
ATOM 611 C C . ALA A 1 71 ? -7.899 9.994 10.577 1.00 77.69 71 ALA A C 1
ATOM 613 O O . ALA A 1 71 ? -7.396 10.281 11.664 1.00 77.69 71 ALA A O 1
ATOM 614 N N . LYS A 1 72 ? -9.125 10.400 10.225 1.00 76.50 72 LYS A N 1
ATOM 615 C CA . LYS A 1 72 ? -9.979 11.130 11.160 1.00 76.50 72 LYS A CA 1
ATOM 616 C C . LYS A 1 72 ? -10.213 10.230 12.378 1.00 76.50 72 LYS A C 1
ATOM 618 O O . LYS A 1 72 ? -10.632 9.082 12.189 1.00 76.50 72 LYS A O 1
ATOM 623 N N . PRO A 1 73 ? -9.949 10.709 13.605 1.00 67.56 73 PRO A N 1
ATOM 624 C CA . PRO A 1 73 ? -10.267 9.952 14.804 1.00 67.56 73 PRO A CA 1
ATOM 625 C C . PRO A 1 73 ? -11.747 9.570 14.760 1.00 67.56 73 PRO A C 1
ATOM 627 O O . PRO A 1 73 ? -12.615 10.412 14.516 1.00 67.56 73 PRO A O 1
ATOM 630 N N . ARG A 1 74 ? -12.040 8.278 14.944 1.00 65.31 74 ARG A N 1
ATOM 631 C CA . ARG A 1 74 ? -13.413 7.764 14.998 1.00 65.31 74 ARG A CA 1
ATOM 632 C C . ARG A 1 74 ? -14.044 8.177 16.331 1.00 65.31 74 ARG A C 1
ATOM 634 O O . ARG A 1 74 ? -14.265 7.339 17.194 1.00 65.31 74 ARG A O 1
ATOM 641 N N . PHE A 1 75 ? -14.344 9.465 16.490 1.00 60.62 75 PHE A N 1
ATOM 642 C CA . PHE A 1 75 ? -14.989 10.019 17.688 1.00 60.62 75 PHE A CA 1
ATOM 643 C C . PHE A 1 75 ? -16.397 9.448 17.945 1.00 60.62 75 PHE A C 1
ATOM 645 O O . PHE A 1 75 ? -16.910 9.579 19.047 1.00 60.62 75 PHE A O 1
ATOM 652 N N . ASN A 1 76 ? -16.986 8.747 16.969 1.00 56.41 76 ASN A N 1
ATOM 653 C CA . ASN A 1 76 ? -18.326 8.161 17.054 1.00 56.41 76 ASN A CA 1
ATOM 654 C C . ASN A 1 76 ? -18.338 6.624 17.071 1.00 56.41 76 ASN A C 1
ATOM 656 O O . ASN A 1 76 ? -19.349 6.018 16.710 1.00 56.41 76 ASN A O 1
ATOM 660 N N . GLN A 1 77 ? -17.260 5.954 17.500 1.00 61.62 77 GLN A N 1
ATOM 661 C CA . GLN A 1 77 ? -17.445 4.599 18.029 1.00 61.62 77 GLN A CA 1
ATOM 662 C C . GLN A 1 77 ? -18.208 4.744 19.336 1.00 61.62 77 GLN A C 1
ATOM 664 O O . GLN A 1 77 ? -17.616 4.975 20.384 1.00 61.62 77 GLN A O 1
ATOM 669 N N . GLN A 1 78 ? -19.535 4.702 19.204 1.00 59.69 78 GLN A N 1
ATOM 670 C CA . GLN A 1 78 ? -20.520 4.706 20.270 1.00 59.69 78 GLN A CA 1
ATOM 671 C C . GLN A 1 78 ? -19.921 3.998 21.477 1.00 59.69 78 GLN A C 1
ATOM 673 O O . GLN A 1 78 ? -19.719 2.780 21.450 1.00 59.69 78 GLN A O 1
ATOM 678 N N . VAL A 1 79 ? -19.571 4.775 22.501 1.00 62.22 79 VAL A N 1
ATOM 679 C CA . VAL A 1 79 ? -19.201 4.231 23.798 1.00 62.22 79 VAL A CA 1
ATOM 680 C C . VAL A 1 79 ? -20.447 3.486 24.237 1.00 62.22 79 VAL A C 1
ATOM 682 O O . VAL A 1 79 ? -21.410 4.105 24.687 1.00 62.22 79 VAL A O 1
ATOM 685 N N . LYS A 1 80 ? -20.492 2.170 23.994 1.00 65.12 80 LYS A N 1
ATOM 686 C CA . LYS A 1 80 ? -21.571 1.328 24.499 1.00 65.12 80 LYS A CA 1
ATOM 687 C C . LYS A 1 80 ? -21.619 1.640 25.988 1.00 65.12 80 LYS A C 1
ATOM 689 O O . LYS A 1 80 ? -20.578 1.484 26.628 1.00 65.12 80 LYS A O 1
ATOM 694 N N . PRO A 1 81 ? -22.739 2.142 26.530 1.00 70.94 81 PRO A N 1
ATOM 695 C CA . PRO A 1 81 ? -22.803 2.474 27.939 1.00 70.94 81 PRO A CA 1
ATOM 696 C C . PRO A 1 81 ? -22.558 1.182 28.715 1.00 70.94 81 PRO A C 1
ATOM 698 O O . PRO A 1 81 ? -23.433 0.322 28.817 1.00 70.94 81 PRO A O 1
ATOM 701 N N . VAL A 1 82 ? -21.329 1.006 29.201 1.00 72.06 82 VAL A N 1
ATOM 702 C CA . VAL A 1 82 ? -20.972 -0.112 30.062 1.00 72.06 82 VAL A CA 1
ATOM 703 C C . VAL A 1 82 ? -21.672 0.181 31.375 1.00 72.06 82 VAL A C 1
ATOM 705 O O . VAL A 1 82 ? -21.272 1.080 32.119 1.00 72.06 82 VAL A O 1
ATOM 708 N N . ARG A 1 83 ? -22.773 -0.529 31.633 1.00 77.75 83 ARG A N 1
ATOM 709 C CA . ARG A 1 83 ? -23.428 -0.475 32.938 1.00 77.75 83 ARG A CA 1
ATOM 710 C C . ARG A 1 83 ? -22.390 -0.915 33.964 1.00 77.75 83 ARG A C 1
ATOM 712 O O . ARG A 1 83 ? -21.845 -2.011 33.864 1.00 77.75 83 ARG A O 1
ATOM 719 N N . ARG A 1 84 ? -22.078 -0.036 34.917 1.00 79.25 84 ARG A N 1
ATOM 720 C CA . ARG A 1 84 ? -21.242 -0.404 36.062 1.00 79.25 84 ARG A CA 1
ATOM 721 C C . ARG A 1 84 ? -21.962 -1.514 36.825 1.00 79.25 84 ARG A C 1
ATOM 723 O O . ARG A 1 84 ? -23.190 -1.490 36.907 1.00 79.25 84 ARG A O 1
ATOM 730 N N . ALA A 1 85 ? -21.207 -2.478 37.348 1.00 83.50 85 ALA A N 1
ATOM 731 C CA . ALA A 1 85 ? -21.779 -3.518 38.192 1.00 83.50 85 ALA A CA 1
ATOM 732 C C . ALA A 1 85 ? -22.569 -2.872 39.340 1.00 83.50 85 ALA A C 1
ATOM 734 O O . ALA A 1 85 ? -22.135 -1.865 39.909 1.00 83.50 85 ALA A O 1
ATOM 735 N N . THR A 1 86 ? -23.736 -3.435 39.652 1.00 83.62 86 THR A N 1
ATOM 736 C CA . THR A 1 86 ? -24.526 -3.020 40.811 1.00 83.62 86 THR A CA 1
ATOM 737 C C . THR A 1 86 ? -23.651 -3.102 42.057 1.00 83.62 86 THR A C 1
ATOM 739 O O . THR A 1 86 ? -22.999 -4.116 42.297 1.00 83.62 86 THR A O 1
ATOM 742 N N . ASN A 1 87 ? -23.616 -2.029 42.845 1.00 85.12 87 ASN A N 1
ATOM 743 C CA . ASN A 1 87 ? -22.926 -2.045 44.127 1.00 85.12 87 ASN A CA 1
ATOM 744 C C . ASN A 1 87 ? -23.792 -2.822 45.131 1.00 85.12 87 ASN A C 1
ATOM 746 O O . ASN A 1 87 ? -24.811 -2.306 45.593 1.00 85.12 87 ASN A O 1
ATOM 750 N N . TRP A 1 88 ? -23.403 -4.065 45.420 1.00 81.69 88 TRP A N 1
ATOM 751 C CA . 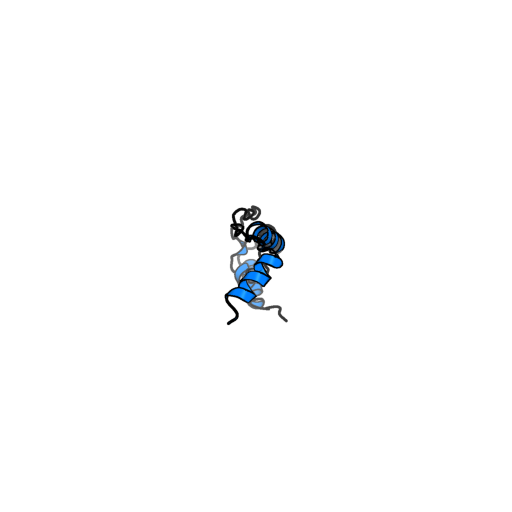TRP A 1 88 ? -24.141 -4.954 46.318 1.00 81.69 88 TRP A CA 1
ATOM 752 C C . TRP A 1 88 ? -24.143 -4.472 47.778 1.00 81.69 88 TRP A C 1
ATOM 754 O O . TRP A 1 88 ? -25.150 -4.662 48.458 1.00 81.69 88 TRP A O 1
ATOM 764 N N . ASP A 1 89 ? -23.106 -3.757 48.233 1.00 82.25 89 ASP A N 1
ATOM 765 C CA . ASP A 1 89 ? -23.038 -3.219 49.604 1.00 82.25 89 ASP A CA 1
ATOM 766 C C . ASP A 1 89 ? -24.156 -2.201 49.869 1.00 82.25 89 ASP A C 1
ATOM 768 O O . ASP A 1 89 ? -24.820 -2.227 50.908 1.00 82.25 89 ASP A O 1
ATOM 772 N N . LYS A 1 90 ? -24.425 -1.322 48.894 1.00 79.31 90 LYS A N 1
ATOM 773 C CA . LYS A 1 90 ? -25.510 -0.330 48.988 1.00 79.31 90 LYS A CA 1
ATOM 774 C C . LYS A 1 90 ? -26.894 -0.977 49.019 1.00 79.31 90 LYS A C 1
ATOM 776 O O . LYS A 1 90 ? -27.782 -0.481 49.709 1.00 79.31 90 LYS A O 1
ATOM 781 N N . VAL A 1 91 ? -27.075 -2.075 48.284 1.00 80.12 91 VAL A N 1
ATOM 782 C CA . VAL A 1 91 ? -28.344 -2.820 48.249 1.00 80.12 91 VAL A CA 1
ATOM 783 C C . VAL A 1 91 ? -28.625 -3.462 49.609 1.00 80.12 91 VAL A C 1
ATOM 785 O O . VAL A 1 91 ? -29.754 -3.387 50.091 1.00 80.12 91 VAL A O 1
ATOM 788 N N . GLN A 1 92 ? -27.603 -4.016 50.269 1.00 75.25 92 GLN A N 1
ATOM 789 C CA . GLN A 1 92 ? -27.767 -4.595 51.606 1.00 75.25 92 GLN A CA 1
ATOM 790 C C . GLN A 1 92 ? -28.121 -3.547 52.667 1.00 75.25 92 GLN A C 1
ATOM 792 O O . GLN A 1 92 ? -29.016 -3.777 53.482 1.00 75.25 92 GLN A O 1
ATOM 797 N N . GLN A 1 93 ? -27.488 -2.370 52.633 1.00 74.50 93 GLN A N 1
ATOM 798 C CA . GLN A 1 93 ? -27.809 -1.293 53.577 1.00 74.50 93 GLN A CA 1
ATOM 799 C C . GLN A 1 93 ? -29.259 -0.808 53.429 1.00 74.50 93 GLN A C 1
ATOM 801 O O . GLN A 1 93 ? -29.953 -0.643 54.431 1.00 74.50 93 GLN A O 1
ATOM 806 N N . GLN A 1 94 ? -29.759 -0.655 52.199 1.00 73.69 94 GLN A N 1
ATOM 807 C CA . GLN A 1 94 ? -31.155 -0.259 51.959 1.00 73.69 94 GLN A CA 1
ATOM 808 C C . GLN A 1 94 ? -32.163 -1.325 52.413 1.00 73.69 94 GLN A C 1
ATOM 810 O O . GLN A 1 94 ? -33.208 -0.981 52.967 1.00 73.69 94 GLN A O 1
ATOM 815 N N . GLN A 1 95 ? -31.850 -2.613 52.239 1.00 66.38 95 GLN A N 1
ATOM 816 C CA . GLN A 1 95 ? -32.698 -3.698 52.749 1.00 66.38 95 GLN A CA 1
ATOM 817 C C . GLN A 1 95 ? -32.769 -3.681 54.279 1.00 66.38 95 GLN A C 1
ATOM 819 O O . GLN A 1 95 ? -33.860 -3.756 54.834 1.00 66.38 95 GLN A O 1
ATOM 824 N N . SER A 1 96 ? -31.639 -3.467 54.961 1.00 62.44 96 SER A N 1
ATOM 825 C CA . SER A 1 96 ? -31.600 -3.421 56.431 1.00 62.44 96 SER A CA 1
ATOM 826 C C . SER A 1 96 ? -32.403 -2.267 57.054 1.00 62.44 96 SER A C 1
ATOM 828 O O . SER A 1 96 ? -32.844 -2.382 58.193 1.00 62.44 96 SER A O 1
ATOM 830 N N . GLN A 1 97 ? -32.618 -1.176 56.308 1.00 63.97 97 GLN A N 1
ATOM 831 C CA . GLN A 1 97 ? -33.409 -0.017 56.745 1.00 63.97 97 GLN A CA 1
ATOM 832 C C . GLN A 1 97 ? -34.910 -0.164 56.466 1.00 63.97 97 GLN A C 1
ATOM 834 O O . GLN A 1 97 ? -35.718 0.486 57.122 1.00 63.97 97 GLN A O 1
ATOM 839 N N . THR A 1 98 ? -35.286 -0.977 55.477 1.00 61.19 98 THR A N 1
ATOM 840 C CA . THR A 1 98 ? -36.679 -1.109 55.016 1.00 61.19 98 THR A CA 1
ATOM 841 C C . THR A 1 98 ? -37.390 -2.319 55.604 1.00 61.19 98 THR A C 1
ATOM 843 O O . THR A 1 98 ? -38.615 -2.313 55.700 1.00 61.19 98 THR A O 1
ATOM 846 N N . THR A 1 99 ? -36.655 -3.342 56.045 1.00 60.47 99 THR A N 1
ATOM 847 C CA . THR A 1 99 ? -37.242 -4.435 56.820 1.00 60.47 99 THR A CA 1
ATOM 848 C C . THR A 1 99 ? -37.495 -3.980 58.257 1.00 60.47 99 THR A C 1
ATOM 850 O O . THR A 1 99 ? -36.522 -3.685 58.958 1.00 60.47 99 THR A O 1
ATOM 853 N N . PRO A 1 100 ? -38.752 -3.958 58.742 1.00 67.75 100 PRO A N 1
ATOM 854 C CA . PRO A 1 100 ? -39.006 -3.799 60.166 1.00 67.75 100 PRO A CA 1
ATOM 855 C C . PRO A 1 100 ? -38.322 -4.953 60.907 1.00 67.75 100 PRO A C 1
ATOM 857 O O . PRO A 1 100 ? -38.631 -6.128 60.699 1.00 67.75 100 PRO A O 1
ATOM 860 N N . GLN A 1 101 ? -37.331 -4.622 61.734 1.00 68.25 101 GLN A N 1
ATOM 861 C CA . GLN A 1 101 ? -36.646 -5.601 62.566 1.00 68.25 101 GLN A CA 1
ATOM 862 C C . GLN A 1 101 ? -37.567 -5.957 63.728 1.00 68.25 101 GLN A C 1
ATOM 864 O O . GLN A 1 101 ? -37.630 -5.240 64.720 1.00 68.25 101 GLN A O 1
ATOM 869 N N . MET A 1 102 ? -38.295 -7.062 63.579 1.00 72.31 102 MET A N 1
ATOM 870 C CA . MET A 1 102 ? -39.045 -7.670 64.672 1.00 72.31 102 MET A CA 1
ATOM 871 C C . MET A 1 102 ? -38.092 -7.955 65.836 1.00 72.31 102 MET A C 1
ATOM 873 O O . MET A 1 102 ? -37.051 -8.599 65.643 1.00 72.31 102 MET A O 1
ATOM 877 N N . THR A 1 103 ? -38.440 -7.461 67.018 1.00 80.12 103 THR A N 1
ATOM 878 C CA . THR A 1 103 ? -37.656 -7.650 68.238 1.00 80.12 103 THR A CA 1
ATOM 879 C C . THR A 1 103 ? -37.571 -9.135 68.593 1.00 80.12 103 THR A C 1
ATOM 881 O O . THR A 1 103 ? -38.407 -9.950 68.196 1.00 80.12 103 THR A O 1
ATOM 884 N N . GLN A 1 104 ? -36.537 -9.524 69.342 1.00 74.94 104 GLN A N 1
ATOM 885 C CA . GLN A 1 104 ? -36.362 -10.924 69.742 1.00 74.94 104 GLN A CA 1
ATOM 886 C C . GLN A 1 104 ? -37.568 -11.449 70.545 1.00 74.94 104 GLN A C 1
ATOM 888 O O . GLN A 1 104 ? -37.904 -12.629 70.467 1.00 74.94 104 GLN A O 1
ATOM 893 N N . GLU A 1 105 ? -38.237 -10.564 71.278 1.00 79.88 105 GLU A N 1
ATOM 894 C CA . GLU A 1 105 ? -39.430 -10.851 72.071 1.00 79.88 105 GLU A CA 1
ATOM 895 C C . GLU A 1 105 ? -40.651 -11.115 71.185 1.00 79.88 105 GLU A C 1
ATOM 897 O O . GLU A 1 105 ? -41.314 -12.138 71.358 1.00 79.88 105 GLU A O 1
ATOM 902 N N . GLU A 1 106 ? -40.890 -10.269 70.179 1.00 79.56 106 GLU A N 1
ATOM 903 C CA . GLU A 1 106 ? -41.952 -10.470 69.183 1.00 79.56 106 GLU A CA 1
ATOM 904 C C . GLU A 1 106 ? -41.731 -11.757 68.375 1.00 79.56 106 GLU A C 1
ATOM 906 O O . GLU A 1 106 ? -42.672 -12.516 68.147 1.00 79.56 106 GLU A O 1
ATOM 911 N N . ARG A 1 107 ? -40.477 -12.072 68.020 1.00 77.50 107 ARG A N 1
ATOM 912 C CA . ARG A 1 107 ? -40.129 -13.347 67.367 1.00 77.50 107 ARG A CA 1
ATOM 913 C C . ARG A 1 107 ? -40.508 -14.537 68.244 1.00 77.50 107 ARG A C 1
ATOM 915 O O . ARG A 1 107 ? -41.174 -15.461 67.783 1.00 77.50 107 ARG A O 1
ATOM 922 N N . ASN A 1 108 ? -40.103 -14.511 69.513 1.00 83.50 108 ASN A N 1
ATOM 923 C CA . ASN A 1 108 ? -40.379 -15.589 70.461 1.00 83.50 108 ASN A CA 1
ATOM 924 C C . ASN A 1 108 ? -41.885 -15.744 70.743 1.00 83.50 108 ASN A C 1
ATOM 926 O O . ASN A 1 108 ? -42.347 -16.866 70.961 1.00 83.50 108 ASN A O 1
ATOM 930 N N . ALA A 1 109 ? -42.646 -14.645 70.733 1.00 85.12 109 ALA A N 1
ATOM 931 C CA . ALA A 1 109 ? -44.099 -14.663 70.885 1.00 85.12 109 ALA A CA 1
ATOM 932 C C . ALA A 1 109 ? -44.783 -15.384 69.713 1.00 85.12 109 ALA A C 1
ATOM 934 O O . ALA A 1 109 ? -45.584 -16.288 69.944 1.00 85.12 109 ALA A O 1
ATOM 935 N N . ILE A 1 110 ? -44.383 -15.085 68.473 1.00 84.12 110 ILE A N 1
ATOM 936 C CA . ILE A 1 110 ? -44.923 -15.745 67.274 1.00 84.12 110 ILE A CA 1
ATOM 937 C C . ILE A 1 110 ? -44.627 -17.250 67.286 1.00 84.12 110 ILE A C 1
ATOM 939 O O . ILE A 1 110 ? -45.517 -18.054 67.019 1.00 84.12 110 ILE A O 1
ATOM 943 N N . PHE A 1 111 ? -43.404 -17.659 67.647 1.00 80.75 111 PHE A N 1
ATOM 944 C CA . PHE A 1 111 ? -43.067 -19.087 67.744 1.00 80.75 111 PHE A CA 1
ATOM 945 C C . PHE A 1 111 ? -43.881 -19.824 68.815 1.00 80.75 111 PHE A C 1
ATOM 947 O O . PHE A 1 111 ? -44.194 -20.999 68.638 1.00 80.75 111 PHE A O 1
ATOM 954 N N . ARG A 1 112 ? 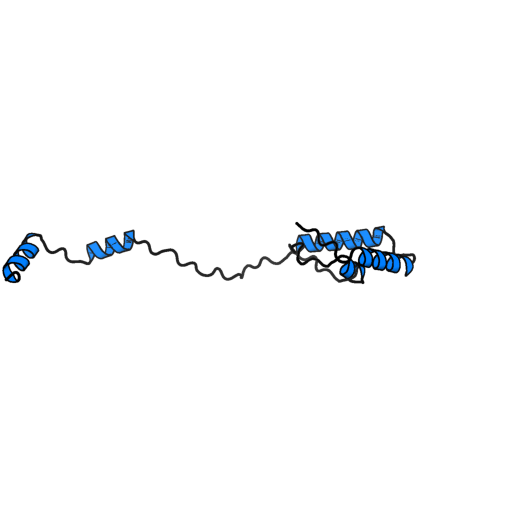-44.237 -19.156 69.918 1.00 82.88 112 ARG A N 1
ATOM 955 C CA . ARG A 1 112 ? -45.105 -19.734 70.956 1.00 82.88 112 ARG A CA 1
ATOM 956 C C . ARG A 1 112 ? -46.562 -19.842 70.513 1.00 82.88 112 ARG A C 1
ATOM 958 O O . ARG A 1 112 ? -47.230 -20.790 70.910 1.00 82.88 112 ARG A O 1
ATOM 965 N N . GLU A 1 113 ? -47.044 -18.880 69.733 1.00 81.19 113 GLU A N 1
ATOM 966 C CA . GLU A 1 113 ? -48.446 -18.793 69.314 1.00 81.19 113 GLU A CA 1
ATOM 967 C C . GLU A 1 113 ? -48.774 -19.721 68.132 1.00 81.19 113 GLU A C 1
ATOM 969 O O . GLU A 1 113 ? -49.827 -20.351 68.128 1.00 81.19 113 GLU A O 1
ATOM 974 N N . TYR A 1 114 ? -47.853 -19.872 67.175 1.00 79.31 114 TYR A N 1
ATOM 975 C CA . TYR A 1 114 ? -48.077 -20.624 65.929 1.00 79.31 114 TYR A CA 1
ATOM 976 C C . TYR A 1 114 ? -47.260 -21.925 65.815 1.00 79.31 114 TYR A C 1
ATOM 978 O O . TYR A 1 114 ? -47.324 -22.601 64.794 1.00 79.31 114 TYR A O 1
ATOM 986 N N . GLY A 1 115 ? -46.466 -22.280 66.830 1.00 70.56 115 GLY A N 1
ATOM 987 C CA . GLY A 1 115 ? -45.590 -23.462 66.831 1.00 70.56 115 GLY A CA 1
ATOM 988 C C . GLY A 1 115 ? -46.236 -24.769 67.312 1.00 70.56 115 GLY A C 1
ATOM 989 O O . GLY A 1 115 ? -45.507 -25.653 67.765 1.00 70.56 115 GLY A O 1
ATOM 990 N N . ARG A 1 116 ? -47.570 -24.880 67.277 1.00 58.78 116 ARG A N 1
ATOM 991 C CA . ARG A 1 116 ? -48.341 -26.068 67.687 1.00 58.78 116 ARG A CA 1
ATOM 992 C C . ARG A 1 116 ? -48.988 -26.734 66.480 1.00 58.78 116 ARG A C 1
ATOM 994 O O . ARG A 1 116 ? -49.079 -27.979 66.509 1.00 58.78 116 ARG A O 1
#

Secondary structure (DSSP, 8-state):
-----TTHHHHHHHHHHHHHH-TT--HHHHHHHHHHHHHHHHHTT--GGGSPPHHHHHTTGGGS----SPPPP-TTS-----PPPP-HHHHHHHHHHHS----HHHHHHHHHHH--